Protein AF-I0H7P9-F1 (afdb_monomer_lite)

Structure (mmCIF, N/CA/C/O backbone):
data_AF-I0H7P9-F1
#
_entry.id   AF-I0H7P9-F1
#
loop_
_atom_site.group_PDB
_atom_site.id
_atom_site.type_symbol
_atom_site.label_atom_id
_atom_site.label_alt_id
_atom_site.label_comp_id
_atom_site.label_asym_id
_atom_site.label_entity_id
_atom_site.label_seq_id
_atom_site.pdbx_PDB_ins_code
_atom_site.Cartn_x
_atom_site.Cartn_y
_atom_site.Cartn_z
_atom_site.occupancy
_atom_site.B_iso_or_equiv
_atom_site.auth_seq_id
_atom_site.auth_comp_id
_atom_site.auth_asym_id
_atom_site.auth_atom_id
_atom_site.pdbx_PDB_model_num
ATOM 1 N N . MET A 1 1 ? 15.930 12.361 -21.858 1.00 50.81 1 MET A N 1
ATOM 2 C CA . MET A 1 1 ? 15.447 11.065 -21.322 1.00 50.81 1 MET A CA 1
ATOM 3 C C . MET A 1 1 ? 15.888 10.808 -19.876 1.00 50.81 1 MET A C 1
ATOM 5 O O . MET A 1 1 ? 15.038 10.403 -19.096 1.00 50.81 1 MET A O 1
ATOM 9 N N . ALA A 1 2 ? 17.124 11.136 -19.464 1.00 51.22 2 ALA A N 1
ATOM 10 C CA . ALA A 1 2 ? 17.590 10.957 -18.073 1.00 51.22 2 ALA A CA 1
ATOM 11 C C . ALA A 1 2 ? 16.755 11.695 -16.994 1.00 51.22 2 ALA A C 1
ATOM 13 O O . ALA A 1 2 ? 16.502 11.143 -15.928 1.00 51.22 2 ALA A O 1
ATOM 14 N N . GLY A 1 3 ? 16.242 12.899 -17.283 1.00 55.03 3 GLY A N 1
ATOM 15 C CA . GLY A 1 3 ? 15.388 13.641 -16.337 1.00 55.03 3 GLY A CA 1
ATOM 16 C C . GLY A 1 3 ? 13.999 13.027 -16.097 1.00 55.03 3 GLY A C 1
ATOM 17 O O . GLY A 1 3 ? 13.424 13.206 -15.029 1.00 55.03 3 GLY A O 1
ATOM 18 N N . PHE A 1 4 ? 13.469 12.261 -17.058 1.00 57.91 4 PHE A N 1
ATOM 19 C CA . PHE A 1 4 ? 12.133 11.655 -16.957 1.00 57.91 4 PHE A CA 1
ATOM 20 C C . PHE A 1 4 ? 12.149 10.377 -16.102 1.00 57.91 4 PHE A C 1
ATOM 22 O O . PHE A 1 4 ? 11.232 10.143 -15.317 1.00 57.91 4 PHE A O 1
ATOM 29 N N . MET A 1 5 ? 13.231 9.594 -16.194 1.00 57.56 5 MET A N 1
ATOM 30 C CA . MET A 1 5 ? 13.475 8.438 -15.320 1.00 57.56 5 MET A CA 1
ATOM 31 C C . MET A 1 5 ? 13.665 8.860 -13.855 1.00 57.56 5 MET A C 1
ATOM 33 O O . MET A 1 5 ? 13.068 8.255 -12.968 1.00 57.56 5 MET A O 1
ATOM 37 N N . GLY A 1 6 ? 14.401 9.949 -13.593 1.00 62.28 6 GLY A N 1
ATOM 38 C CA . GLY A 1 6 ? 14.565 10.482 -12.233 1.00 62.28 6 GLY A CA 1
ATOM 39 C C . GLY A 1 6 ? 13.256 10.980 -11.604 1.00 62.28 6 GLY A C 1
ATOM 40 O O . GLY A 1 6 ? 13.007 10.749 -10.422 1.00 62.28 6 GLY A O 1
ATOM 41 N N . PHE A 1 7 ? 12.384 11.609 -12.398 1.00 74.75 7 PHE A N 1
ATOM 42 C CA . PHE A 1 7 ? 11.068 12.076 -11.946 1.00 74.75 7 PHE A CA 1
ATOM 43 C C . PHE A 1 7 ? 10.116 10.919 -11.600 1.00 74.75 7 PHE A C 1
ATOM 45 O O . PHE A 1 7 ? 9.473 10.942 -10.550 1.00 74.75 7 PHE A O 1
ATOM 52 N N . MET A 1 8 ? 10.074 9.873 -12.434 1.00 72.19 8 MET A N 1
ATOM 53 C CA . MET A 1 8 ? 9.303 8.652 -12.156 1.00 72.19 8 MET A CA 1
ATOM 54 C C . MET A 1 8 ? 9.799 7.939 -10.889 1.00 72.19 8 MET A C 1
ATOM 56 O O . MET A 1 8 ? 8.985 7.512 -10.070 1.00 72.19 8 MET A O 1
ATOM 60 N N . GLY A 1 9 ? 11.119 7.875 -10.680 1.00 74.56 9 GLY A N 1
ATOM 61 C CA . GLY A 1 9 ? 11.713 7.327 -9.458 1.00 74.56 9 GLY A CA 1
ATOM 62 C C . GLY A 1 9 ? 11.268 8.071 -8.193 1.00 74.56 9 GLY A C 1
ATOM 63 O O . GLY A 1 9 ? 10.856 7.441 -7.220 1.00 74.56 9 GLY A O 1
ATOM 64 N N . TRP A 1 10 ? 11.260 9.407 -8.226 1.00 77.69 10 TRP A N 1
ATOM 65 C CA . TRP A 1 10 ? 10.774 10.234 -7.114 1.00 77.69 10 TRP A CA 1
ATOM 66 C C . TRP A 1 10 ? 9.287 10.028 -6.816 1.00 77.69 10 TRP A C 1
ATOM 68 O O . TRP A 1 10 ? 8.912 9.893 -5.650 1.00 77.69 10 TRP A O 1
ATOM 78 N N . ILE A 1 11 ? 8.439 9.951 -7.847 1.00 80.50 11 ILE A N 1
ATOM 79 C CA . ILE A 1 11 ? 7.006 9.668 -7.677 1.00 80.50 11 ILE A CA 1
ATOM 80 C C . ILE A 1 11 ? 6.802 8.301 -7.024 1.00 80.50 11 ILE A C 1
ATOM 82 O O . ILE A 1 11 ? 6.028 8.189 -6.074 1.00 80.50 11 ILE A O 1
ATOM 86 N N . ASN A 1 12 ? 7.517 7.275 -7.490 1.00 79.12 12 ASN A N 1
ATOM 87 C CA . ASN A 1 12 ? 7.419 5.928 -6.933 1.00 79.12 12 ASN A CA 1
ATOM 88 C C . ASN A 1 12 ? 7.907 5.867 -5.485 1.00 79.12 12 ASN A C 1
ATOM 90 O O . ASN A 1 12 ? 7.305 5.173 -4.668 1.00 79.12 12 ASN A O 1
ATOM 94 N N . LEU A 1 13 ? 8.949 6.625 -5.138 1.00 78.25 13 LEU A N 1
ATOM 95 C CA . LEU A 1 13 ? 9.443 6.720 -3.768 1.00 78.25 13 LEU A CA 1
ATOM 96 C C . LEU A 1 13 ? 8.404 7.370 -2.844 1.00 78.25 13 LEU A C 1
ATOM 98 O O . LEU A 1 13 ? 8.116 6.835 -1.774 1.00 78.25 13 LEU A O 1
ATOM 102 N N . VAL A 1 14 ? 7.775 8.464 -3.283 1.00 83.25 14 VAL A N 1
ATOM 103 C CA . VAL A 1 14 ? 6.682 9.115 -2.544 1.00 83.25 14 VAL A CA 1
ATOM 104 C C . VAL A 1 14 ? 5.469 8.186 -2.422 1.00 83.25 14 VAL A C 1
ATOM 106 O O . VAL A 1 14 ? 4.921 8.043 -1.329 1.00 83.25 14 VAL A O 1
ATOM 109 N N . MET A 1 15 ? 5.076 7.496 -3.498 1.00 80.81 15 MET A N 1
ATOM 110 C CA . MET A 1 15 ? 3.994 6.505 -3.470 1.00 80.81 15 MET A CA 1
ATOM 111 C C . MET A 1 15 ? 4.294 5.340 -2.526 1.00 80.81 15 MET A C 1
ATOM 113 O O . MET A 1 15 ? 3.399 4.898 -1.808 1.00 80.81 15 MET A O 1
ATOM 117 N N . SER A 1 16 ? 5.539 4.864 -2.498 1.00 77.50 16 SER A N 1
ATOM 118 C CA . SER A 1 16 ? 5.985 3.803 -1.595 1.00 77.50 16 SER A CA 1
ATOM 119 C C . SER A 1 16 ? 5.900 4.254 -0.139 1.00 77.50 16 SER A C 1
ATOM 121 O O . SER A 1 16 ? 5.336 3.545 0.695 1.00 77.50 16 SER A O 1
ATOM 123 N N . LEU A 1 17 ? 6.355 5.477 0.159 1.00 85.88 17 LEU A N 1
ATOM 124 C CA . LEU A 1 17 ? 6.283 6.058 1.498 1.00 85.88 17 LEU A CA 1
ATOM 125 C C . LEU A 1 17 ? 4.826 6.220 1.961 1.00 85.88 17 LEU A C 1
ATOM 127 O O . LEU A 1 17 ? 4.466 5.781 3.051 1.00 85.88 17 LEU A O 1
ATOM 131 N N . ILE A 1 18 ? 3.965 6.787 1.108 1.00 8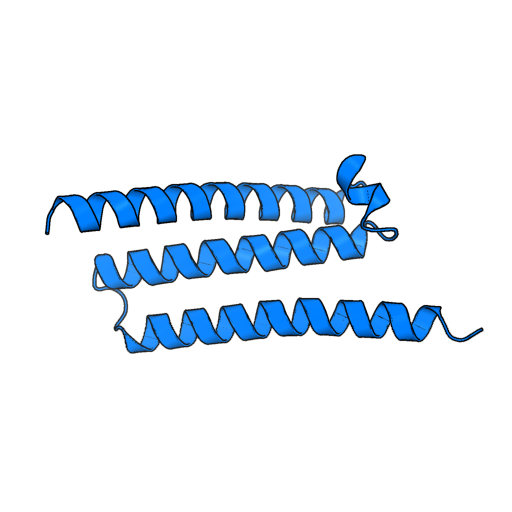3.81 18 ILE A N 1
ATOM 132 C CA . ILE A 1 18 ? 2.529 6.944 1.383 1.00 83.81 18 ILE A CA 1
ATOM 133 C C . ILE A 1 18 ? 1.866 5.575 1.560 1.00 83.81 18 ILE A C 1
ATOM 135 O O . ILE A 1 18 ? 1.059 5.397 2.477 1.00 83.81 18 ILE A O 1
ATOM 139 N N . GLY A 1 19 ? 2.214 4.609 0.708 1.00 82.06 19 GLY A N 1
ATOM 140 C CA . GLY A 1 19 ? 1.721 3.241 0.763 1.00 82.06 19 GLY A CA 1
ATOM 141 C C . GLY A 1 19 ? 2.077 2.572 2.086 1.00 82.06 19 GLY A C 1
ATOM 142 O O . GLY A 1 19 ? 1.183 2.131 2.803 1.00 82.06 19 GLY A O 1
ATOM 143 N N . ALA A 1 20 ? 3.357 2.587 2.461 1.00 81.69 20 ALA A N 1
ATOM 144 C CA . ALA A 1 20 ? 3.860 2.021 3.709 1.00 81.69 20 ALA A CA 1
ATOM 145 C C . ALA A 1 20 ? 3.246 2.699 4.944 1.00 81.69 20 ALA A C 1
ATOM 147 O O . ALA A 1 20 ? 2.777 2.011 5.851 1.00 81.69 20 ALA A O 1
ATOM 148 N N . CYS A 1 21 ? 3.174 4.035 4.968 1.00 84.69 21 CYS A N 1
ATOM 149 C CA . CYS A 1 21 ? 2.531 4.778 6.053 1.00 84.69 21 CYS A CA 1
ATOM 150 C C . CYS A 1 21 ? 1.045 4.423 6.187 1.00 84.69 21 CYS A C 1
ATOM 152 O O . CYS A 1 21 ? 0.572 4.175 7.296 1.00 84.69 21 CYS A O 1
ATOM 154 N N . SER A 1 22 ? 0.316 4.355 5.070 1.00 81.00 22 SER A N 1
ATOM 155 C CA . SER A 1 22 ? -1.108 3.995 5.062 1.00 81.00 22 SER A CA 1
ATOM 156 C C . SER A 1 22 ? -1.323 2.560 5.534 1.00 81.00 22 SER A C 1
ATOM 158 O O . SER A 1 22 ? -2.202 2.306 6.353 1.00 81.00 22 SER A O 1
ATOM 160 N N . LEU A 1 23 ? -0.476 1.630 5.095 1.00 81.25 23 LEU A N 1
ATOM 161 C CA . LEU A 1 23 ? -0.551 0.224 5.478 1.00 81.25 23 LEU A CA 1
ATOM 162 C C . LEU A 1 23 ? -0.260 0.047 6.975 1.00 81.25 23 LEU A C 1
ATOM 164 O O . LEU A 1 23 ? -1.009 -0.630 7.675 1.00 81.25 23 LEU A O 1
ATOM 168 N N . CYS A 1 24 ? 0.755 0.739 7.492 1.00 83.06 24 CYS A N 1
ATOM 169 C CA . CYS A 1 24 ? 1.115 0.712 8.907 1.00 83.06 24 CYS A CA 1
ATOM 170 C C . CYS A 1 24 ? 0.010 1.323 9.791 1.00 83.06 24 CYS A C 1
ATOM 172 O O . CYS A 1 24 ? -0.374 0.742 10.808 1.00 83.06 24 CYS A O 1
ATOM 174 N N . LEU A 1 25 ? -0.583 2.449 9.370 1.00 79.69 25 LEU A N 1
ATOM 175 C CA . LEU A 1 25 ? -1.743 3.046 10.042 1.00 79.69 25 LEU A CA 1
ATOM 176 C C . LEU A 1 25 ? -2.973 2.132 9.994 1.00 79.69 25 LEU A C 1
ATOM 178 O O . LEU A 1 25 ? -3.677 2.011 10.995 1.00 79.69 25 LEU A O 1
ATOM 182 N N . GLY A 1 26 ? -3.217 1.471 8.863 1.00 78.31 26 GLY A N 1
ATOM 183 C CA . GLY A 1 26 ? -4.318 0.531 8.694 1.00 78.31 26 GLY A CA 1
ATOM 184 C C . GLY A 1 26 ? -4.172 -0.718 9.568 1.00 78.31 26 GLY A C 1
ATOM 185 O O . GLY A 1 26 ? -5.124 -1.092 10.254 1.00 78.31 26 GLY A O 1
ATOM 186 N N . ILE A 1 27 ? -2.975 -1.316 9.620 1.00 80.12 27 ILE A N 1
ATOM 187 C CA . ILE A 1 27 ? -2.663 -2.448 10.509 1.00 80.12 27 ILE A CA 1
ATOM 188 C C . ILE A 1 27 ? -2.804 -2.022 11.967 1.00 80.12 27 ILE A C 1
ATOM 190 O O . ILE A 1 27 ? -3.441 -2.723 12.749 1.00 80.12 27 ILE A O 1
ATOM 194 N N . ARG A 1 28 ? -2.271 -0.854 12.344 1.00 78.25 28 ARG A N 1
ATOM 195 C CA . ARG A 1 28 ? -2.411 -0.331 13.706 1.00 78.25 28 ARG A CA 1
ATOM 196 C C . ARG A 1 28 ? -3.877 -0.122 14.075 1.00 78.25 28 ARG A C 1
ATOM 198 O O . ARG A 1 28 ? -4.272 -0.490 15.180 1.00 78.25 28 ARG A O 1
ATOM 205 N N . ALA A 1 29 ? -4.683 0.428 13.169 1.00 77.75 29 ALA A N 1
ATOM 206 C CA . ALA A 1 29 ? -6.115 0.616 13.378 1.00 77.75 29 ALA A CA 1
ATOM 207 C C . ALA A 1 29 ? -6.854 -0.720 13.551 1.00 77.75 29 ALA A C 1
ATOM 209 O O . ALA A 1 29 ? -7.716 -0.825 14.419 1.00 77.75 29 ALA A O 1
ATOM 210 N N . LEU A 1 30 ? -6.478 -1.751 12.786 1.00 76.62 30 LEU A N 1
ATOM 211 C CA . LEU A 1 30 ? -7.016 -3.108 12.917 1.00 76.62 30 LEU A CA 1
ATOM 212 C C . LEU A 1 30 ? -6.599 -3.788 14.227 1.00 76.62 30 LEU A C 1
ATOM 214 O O . LEU A 1 30 ? -7.433 -4.404 14.879 1.00 76.62 30 LEU A O 1
ATOM 218 N N . ALA A 1 31 ? -5.331 -3.662 14.620 1.00 76.69 31 ALA A N 1
ATOM 219 C CA . ALA A 1 31 ? -4.781 -4.318 15.804 1.00 76.69 31 ALA A CA 1
ATOM 220 C C . ALA A 1 31 ? -5.239 -3.662 17.115 1.00 76.69 31 ALA A C 1
ATOM 222 O O . ALA A 1 31 ? -5.448 -4.342 18.113 1.00 76.69 31 ALA A O 1
ATOM 223 N N . THR A 1 32 ? -5.387 -2.335 17.124 1.00 78.81 32 THR A N 1
ATOM 224 C CA . THR A 1 32 ? -5.719 -1.571 18.342 1.00 78.81 32 THR A CA 1
ATOM 225 C C . THR A 1 32 ? -7.172 -1.113 18.404 1.00 78.81 32 THR A C 1
ATOM 227 O O . THR A 1 32 ? -7.594 -0.586 19.431 1.00 78.81 32 THR A O 1
ATOM 230 N N . GLY A 1 33 ? -7.929 -1.251 17.310 1.00 70.06 33 GLY A N 1
ATOM 231 C CA . GLY A 1 33 ? -9.293 -0.730 17.190 1.00 70.06 33 GLY A CA 1
ATOM 232 C C . GLY A 1 33 ? -9.387 0.800 17.259 1.00 70.06 33 GLY A C 1
ATOM 233 O O . GLY A 1 33 ? -10.481 1.340 17.396 1.00 70.06 33 GLY A O 1
ATOM 234 N N . LYS A 1 34 ? -8.258 1.518 17.197 1.00 70.81 34 LYS A N 1
ATOM 235 C CA . LYS A 1 34 ? -8.185 2.976 17.353 1.00 70.81 34 LYS A CA 1
ATOM 236 C C . LYS A 1 34 ? -7.688 3.612 16.061 1.00 70.81 34 LYS A C 1
ATOM 238 O O . LYS A 1 34 ? -6.568 3.340 15.631 1.00 70.81 34 LYS A O 1
ATOM 243 N N . LEU A 1 35 ? -8.493 4.497 15.468 1.00 70.06 35 LEU A N 1
ATOM 244 C CA . LEU A 1 35 ? -8.034 5.381 14.392 1.00 70.06 35 LEU A CA 1
ATOM 245 C C . LEU A 1 35 ? -7.585 6.742 14.928 1.00 70.06 35 LEU A C 1
ATOM 247 O O . LEU A 1 35 ? -8.070 7.193 15.968 1.00 70.06 35 LEU A O 1
ATOM 251 N N . PRO A 1 36 ? -6.681 7.427 14.205 1.00 70.31 36 PRO A N 1
ATOM 252 C CA . PRO A 1 36 ? -6.363 8.823 14.467 1.00 70.31 36 PRO A CA 1
ATOM 253 C C . PRO A 1 36 ? -7.634 9.678 14.462 1.00 70.31 36 PRO A C 1
ATOM 255 O O . PRO A 1 36 ? -8.513 9.471 13.629 1.00 70.31 36 PRO A O 1
ATOM 258 N N . ARG A 1 37 ? -7.699 10.681 15.342 1.00 66.25 37 ARG A N 1
ATOM 259 C CA . ARG A 1 37 ? -8.895 11.513 15.583 1.00 66.25 37 ARG A CA 1
ATOM 260 C C . ARG A 1 37 ? -9.487 12.141 14.307 1.00 66.25 37 ARG A C 1
ATOM 262 O O . ARG A 1 37 ? -10.697 12.181 14.145 1.00 66.25 37 ARG A O 1
ATOM 269 N N . ARG A 1 38 ? -8.627 12.533 13.357 1.00 69.31 38 ARG A N 1
ATOM 270 C CA . ARG A 1 38 ? -9.037 13.054 12.035 1.00 69.31 38 ARG A CA 1
ATOM 271 C C . ARG A 1 38 ? -9.739 12.011 11.156 1.00 69.31 38 ARG A C 1
ATOM 273 O O . ARG A 1 38 ? -10.613 12.344 10.372 1.00 69.31 38 ARG A O 1
ATOM 280 N N . LEU A 1 39 ? -9.343 10.746 11.272 1.00 62.41 39 LEU A N 1
ATOM 281 C CA . LEU A 1 39 ? -9.910 9.639 10.505 1.00 62.41 39 LEU A CA 1
ATOM 282 C C . LEU A 1 39 ? -11.127 9.016 11.200 1.00 62.41 39 LEU A C 1
ATOM 284 O O . LEU A 1 39 ? -11.983 8.477 10.508 1.00 62.41 39 LEU A O 1
ATOM 288 N N . SER A 1 40 ? -11.243 9.106 12.530 1.00 61.69 40 SER A N 1
ATOM 289 C CA . SER A 1 40 ? -12.437 8.634 13.250 1.00 61.69 40 SER A CA 1
ATOM 290 C C . SER A 1 40 ? -13.678 9.490 12.983 1.00 61.69 40 SER A C 1
ATOM 292 O O . SER A 1 40 ? -14.791 8.985 13.059 1.00 61.69 40 SER A O 1
ATOM 294 N N . GLU A 1 41 ? -13.505 10.773 12.647 1.00 64.62 41 GLU A N 1
ATOM 295 C CA . GLU A 1 41 ? -14.616 11.639 12.216 1.00 64.62 41 GLU A CA 1
ATOM 296 C C . GLU A 1 41 ? -15.154 11.232 10.837 1.00 64.62 41 GLU A C 1
ATOM 298 O O . GLU A 1 41 ? -16.357 11.283 10.593 1.00 64.62 41 GLU A O 1
ATOM 303 N N . GLN A 1 42 ? -14.275 10.765 9.946 1.00 65.06 42 GLN A N 1
ATOM 304 C CA . GLN A 1 42 ? -14.642 10.335 8.596 1.00 65.06 42 GLN A CA 1
ATOM 305 C C . GLN A 1 42 ? -15.094 8.863 8.539 1.00 65.06 42 GLN A C 1
ATOM 307 O O . GLN A 1 42 ? -15.939 8.494 7.719 1.00 65.06 42 GLN A O 1
ATOM 312 N N . TYR A 1 43 ? -14.560 8.021 9.429 1.00 60.97 43 TYR A N 1
ATOM 313 C CA . TYR A 1 43 ? -14.888 6.605 9.564 1.00 60.97 43 TYR A CA 1
ATOM 314 C C . TYR A 1 43 ? -15.454 6.327 10.958 1.00 60.97 43 TYR A C 1
ATOM 316 O O . TYR A 1 43 ? -14.714 6.107 11.913 1.00 60.97 43 TYR A O 1
ATOM 324 N N . ARG A 1 44 ? -16.791 6.262 11.042 1.00 60.34 44 ARG A N 1
ATOM 325 C CA . ARG A 1 44 ? -17.540 5.897 12.261 1.00 60.34 44 ARG A CA 1
ATOM 326 C C . ARG A 1 44 ? -17.143 4.531 12.836 1.00 60.34 44 ARG A C 1
ATOM 328 O O . ARG A 1 44 ? -17.311 4.302 14.026 1.00 60.34 44 ARG A O 1
ATOM 335 N N . ASP A 1 45 ? -16.646 3.635 11.982 1.00 70.38 45 ASP A N 1
ATOM 336 C CA . ASP A 1 45 ? -16.216 2.286 12.344 1.00 70.38 45 ASP A CA 1
ATOM 337 C C . ASP A 1 45 ? -14.697 2.146 12.124 1.00 70.38 45 ASP A C 1
ATOM 339 O O . ASP A 1 45 ? -14.232 2.203 10.971 1.00 70.38 45 ASP A O 1
ATOM 343 N N . PRO A 1 46 ? -13.901 1.982 13.198 1.00 65.69 46 PRO A N 1
ATOM 344 C CA . PRO A 1 46 ? -12.455 2.001 13.095 1.00 65.69 46 PRO A CA 1
ATOM 345 C C . PRO A 1 46 ? -11.878 0.799 12.335 1.00 65.69 46 PRO A C 1
ATOM 347 O O . PRO A 1 46 ? -10.832 0.877 11.689 1.00 65.69 46 PRO A O 1
ATOM 350 N N . VAL A 1 47 ? -12.594 -0.320 12.327 1.00 69.75 47 VAL A N 1
ATOM 351 C CA . VAL A 1 47 ? -12.181 -1.506 11.573 1.00 69.75 47 VAL A CA 1
ATOM 352 C C . VAL A 1 47 ? -12.344 -1.260 10.072 1.00 69.75 47 VAL A C 1
ATOM 354 O O . VAL A 1 47 ? -11.498 -1.667 9.274 1.00 69.75 47 VAL A O 1
ATOM 357 N N . ALA A 1 48 ? -13.397 -0.543 9.671 1.00 67.56 48 ALA A N 1
ATOM 358 C CA . ALA A 1 48 ? -13.631 -0.200 8.274 1.00 67.56 48 ALA A CA 1
ATOM 359 C C . ALA A 1 48 ? -12.572 0.777 7.739 1.00 67.56 48 ALA A C 1
ATOM 361 O O . ALA A 1 48 ? -12.024 0.540 6.662 1.00 67.56 48 ALA A O 1
ATOM 362 N N . GLY A 1 49 ? -12.242 1.826 8.503 1.00 69.69 49 GLY A N 1
ATOM 363 C CA . GLY A 1 49 ? -11.180 2.772 8.140 1.00 69.69 49 GLY A CA 1
ATOM 364 C C . GLY A 1 49 ? -9.806 2.100 8.042 1.00 69.69 49 GLY A C 1
ATOM 365 O O . GLY A 1 49 ? -9.064 2.343 7.091 1.00 69.69 49 GLY A O 1
ATOM 366 N N . GLY A 1 50 ? -9.503 1.183 8.969 1.00 74.50 50 GLY A N 1
ATOM 367 C CA . GLY A 1 50 ? -8.276 0.386 8.940 1.00 74.50 50 GLY A CA 1
ATOM 368 C C . GLY A 1 50 ? -8.161 -0.487 7.688 1.00 74.50 50 GLY A C 1
ATOM 369 O O . GLY A 1 50 ? -7.139 -0.445 7.008 1.00 74.50 50 GLY A O 1
ATOM 370 N N . ARG A 1 51 ? -9.228 -1.213 7.319 1.00 75.81 51 ARG A N 1
ATOM 371 C CA . ARG A 1 51 ? -9.256 -2.045 6.097 1.00 75.81 51 ARG A CA 1
ATOM 372 C C . ARG A 1 51 ? -9.003 -1.237 4.828 1.00 75.81 51 ARG A C 1
ATOM 374 O O . ARG A 1 51 ? -8.255 -1.694 3.969 1.00 75.81 51 ARG A O 1
ATOM 381 N N . TYR A 1 52 ? -9.579 -0.041 4.722 1.00 75.38 52 TYR A N 1
ATOM 382 C CA . TYR A 1 52 ? -9.315 0.845 3.589 1.00 75.38 52 TYR A CA 1
ATOM 383 C C . TYR A 1 52 ? -7.873 1.310 3.515 1.00 75.38 52 TYR A C 1
ATOM 385 O O . TYR A 1 52 ? -7.285 1.272 2.442 1.00 75.38 52 TYR A O 1
ATOM 393 N N . LEU A 1 53 ? -7.309 1.743 4.643 1.00 77.75 53 LEU A N 1
ATOM 394 C CA . LEU A 1 53 ? -5.922 2.193 4.717 1.00 77.75 53 LEU A CA 1
ATOM 395 C C . LEU A 1 53 ? -4.948 1.072 4.342 1.00 77.75 53 LEU A C 1
ATOM 397 O O . LEU A 1 53 ? -4.005 1.315 3.592 1.00 77.75 53 LEU A O 1
ATOM 401 N N . VAL A 1 54 ? -5.216 -0.162 4.789 1.00 80.31 54 VAL A N 1
ATOM 402 C CA . VAL A 1 54 ? -4.446 -1.343 4.372 1.00 80.31 54 VAL A CA 1
ATOM 403 C C . VAL A 1 54 ? -4.611 -1.609 2.877 1.00 80.31 54 VAL A C 1
ATOM 405 O O . VAL A 1 54 ? -3.609 -1.768 2.189 1.00 80.31 54 VAL A O 1
ATOM 408 N N . GLY A 1 55 ? -5.842 -1.625 2.357 1.00 78.06 55 GLY A N 1
ATOM 409 C CA . GLY A 1 55 ? -6.102 -1.878 0.936 1.00 78.06 55 GLY A CA 1
ATOM 410 C C . GLY A 1 55 ? -5.463 -0.831 0.019 1.00 78.06 55 GLY A C 1
ATOM 411 O O . GLY A 1 55 ? -4.826 -1.177 -0.973 1.00 78.06 55 GLY A O 1
ATOM 412 N N . PHE A 1 56 ? -5.562 0.446 0.389 1.00 78.81 56 PHE A N 1
ATOM 413 C CA . PHE A 1 56 ? -4.925 1.552 -0.321 1.00 78.81 56 PHE A CA 1
ATOM 414 C C . PHE A 1 56 ? -3.395 1.490 -0.231 1.00 78.81 56 PHE A C 1
ATOM 416 O O . PHE A 1 56 ? -2.706 1.651 -1.237 1.00 78.81 56 PHE A O 1
ATOM 423 N N . GLY A 1 57 ? -2.854 1.199 0.955 1.00 79.44 57 GLY A N 1
ATOM 424 C CA . GLY A 1 57 ? -1.419 1.015 1.141 1.00 79.44 57 GLY A CA 1
ATOM 425 C C . GLY A 1 57 ? -0.868 -0.123 0.283 1.00 79.44 57 GLY A C 1
ATOM 426 O O . GLY A 1 57 ? 0.149 0.041 -0.390 1.00 79.44 57 GLY A O 1
ATOM 427 N N . LEU A 1 58 ? -1.578 -1.253 0.251 1.00 80.19 58 LEU A N 1
ATOM 428 C CA . LEU A 1 58 ? -1.212 -2.424 -0.542 1.00 80.19 58 LEU A CA 1
ATOM 429 C C . LEU A 1 58 ? -1.271 -2.129 -2.046 1.00 80.19 58 LEU A C 1
ATOM 431 O O . LEU A 1 58 ? -0.374 -2.536 -2.778 1.00 80.19 58 LEU A O 1
ATOM 435 N N . PHE A 1 59 ? -2.277 -1.375 -2.498 1.00 79.25 59 PHE A N 1
ATOM 436 C CA . PHE A 1 59 ? -2.382 -0.907 -3.882 1.00 79.25 59 PHE A CA 1
ATOM 437 C C . PHE A 1 59 ? -1.162 -0.077 -4.303 1.00 79.25 59 PHE A C 1
ATOM 439 O O . PHE A 1 59 ? -0.543 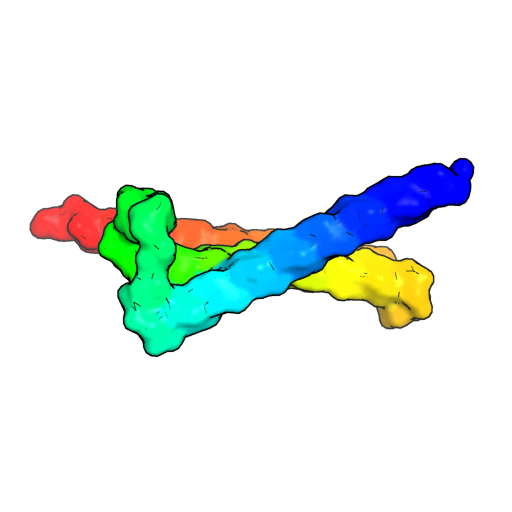-0.364 -5.329 1.00 79.25 59 PHE A O 1
ATOM 446 N N . CYS A 1 60 ? -0.789 0.923 -3.497 1.00 78.62 60 CYS A N 1
ATOM 447 C CA . CYS A 1 60 ? 0.378 1.762 -3.773 1.00 78.62 60 CYS A CA 1
ATOM 448 C C . CYS A 1 60 ? 1.673 0.943 -3.805 1.00 78.62 60 CYS A C 1
ATOM 450 O O . CYS A 1 60 ? 2.476 1.109 -4.719 1.00 78.62 60 CYS A O 1
ATOM 452 N N . LEU A 1 61 ? 1.868 0.021 -2.857 1.00 78.19 61 LEU A N 1
ATOM 453 C CA . LEU A 1 61 ? 3.061 -0.828 -2.839 1.00 78.19 61 LEU A CA 1
ATOM 454 C C . LEU A 1 61 ? 3.118 -1.772 -4.047 1.00 78.19 61 LEU A C 1
ATOM 456 O O . LEU A 1 61 ? 4.178 -1.909 -4.649 1.00 78.19 61 LEU A O 1
ATOM 460 N N . LEU A 1 62 ? 1.993 -2.368 -4.454 1.00 79.19 62 LEU A N 1
ATOM 461 C CA . LEU A 1 62 ? 1.927 -3.226 -5.643 1.00 79.19 62 LEU A CA 1
ATOM 462 C C . LEU A 1 62 ? 2.269 -2.468 -6.932 1.00 79.19 62 LEU A C 1
ATOM 464 O O . LEU A 1 62 ? 2.954 -3.017 -7.791 1.00 79.19 62 LEU A O 1
ATOM 468 N N . GLN A 1 63 ? 1.850 -1.206 -7.059 1.00 75.81 63 GLN A N 1
ATOM 469 C CA . GLN A 1 63 ? 2.237 -0.345 -8.184 1.00 75.81 63 GLN A CA 1
ATOM 470 C C . GLN A 1 63 ? 3.752 -0.106 -8.230 1.00 75.81 63 GLN A C 1
ATOM 472 O O . GLN A 1 63 ? 4.363 -0.252 -9.289 1.00 75.81 63 GLN A O 1
ATOM 477 N N . VAL A 1 64 ? 4.367 0.203 -7.084 1.00 79.12 64 VAL A N 1
ATOM 478 C CA . VAL A 1 64 ? 5.817 0.440 -6.983 1.00 79.12 64 VAL A CA 1
ATOM 479 C C . VAL A 1 64 ? 6.595 -0.849 -7.267 1.00 79.12 64 VAL A C 1
ATOM 481 O O . VAL A 1 64 ? 7.536 -0.828 -8.055 1.00 79.12 64 VAL A O 1
ATOM 484 N N . VAL A 1 65 ? 6.173 -1.989 -6.709 1.00 79.94 65 VAL A N 1
ATOM 485 C CA . VAL A 1 65 ? 6.785 -3.304 -6.974 1.00 79.94 65 VAL A CA 1
ATOM 486 C C . VAL A 1 65 ? 6.640 -3.699 -8.445 1.00 79.94 65 VAL A C 1
ATOM 488 O O . VAL A 1 65 ? 7.598 -4.180 -9.046 1.00 79.94 65 VAL A O 1
ATOM 491 N N . GLY A 1 66 ? 5.476 -3.459 -9.052 1.00 77.31 66 GLY A N 1
ATOM 492 C CA . GLY A 1 66 ? 5.245 -3.712 -10.473 1.00 77.31 66 GLY A CA 1
ATOM 493 C C . GLY A 1 66 ? 6.096 -2.822 -11.383 1.00 77.31 66 GLY A C 1
ATOM 494 O O . GLY A 1 66 ? 6.562 -3.285 -12.420 1.00 77.31 66 GLY A O 1
ATOM 495 N N . TYR A 1 67 ? 6.333 -1.564 -10.997 1.00 74.75 67 TYR A N 1
ATOM 496 C CA . TYR A 1 67 ? 7.241 -0.669 -11.715 1.00 74.75 67 TYR A CA 1
ATOM 497 C C . TYR A 1 67 ? 8.699 -1.125 -11.588 1.00 74.75 67 TYR A C 1
ATOM 499 O O . TYR A 1 67 ? 9.349 -1.343 -12.609 1.00 74.75 67 TYR A O 1
ATOM 507 N N . LEU A 1 68 ? 9.180 -1.342 -10.358 1.00 75.12 68 LEU A N 1
ATOM 508 C CA . LEU A 1 68 ? 10.548 -1.797 -10.087 1.00 75.12 68 LEU A CA 1
ATOM 509 C C . LEU A 1 68 ? 10.830 -3.129 -10.785 1.00 75.12 68 LEU A C 1
ATOM 511 O O . LEU A 1 68 ? 11.866 -3.288 -11.415 1.00 75.12 68 LEU A O 1
ATOM 515 N N . GLY A 1 69 ? 9.900 -4.082 -10.738 1.00 76.94 69 GLY A N 1
ATOM 516 C CA . GLY A 1 69 ? 10.106 -5.374 -11.381 1.00 76.94 69 GLY A CA 1
ATOM 517 C C . GLY A 1 69 ? 10.159 -5.305 -12.912 1.00 76.94 69 GLY A C 1
ATOM 518 O O . GLY A 1 69 ? 10.861 -6.107 -13.517 1.00 76.94 69 GLY A O 1
ATOM 519 N N . VAL A 1 70 ? 9.504 -4.331 -13.554 1.00 77.50 70 VAL A N 1
ATOM 520 C CA . VAL A 1 70 ? 9.711 -4.071 -14.993 1.00 77.50 70 VAL A CA 1
ATOM 521 C C . VAL A 1 70 ? 11.060 -3.396 -15.241 1.00 77.50 70 VAL A C 1
ATOM 523 O O . VAL A 1 70 ? 11.757 -3.762 -16.182 1.00 77.50 70 VAL A O 1
ATOM 526 N N . GLU A 1 71 ? 11.447 -2.442 -14.395 1.00 76.06 71 GLU A N 1
ATOM 527 C CA . GLU A 1 71 ? 12.713 -1.709 -14.517 1.00 76.06 71 GLU A CA 1
ATOM 528 C C . GLU A 1 71 ? 13.941 -2.617 -14.334 1.00 76.06 71 GLU A C 1
ATOM 530 O O . GLU A 1 71 ? 14.908 -2.502 -15.082 1.00 76.06 71 GLU A O 1
ATOM 535 N N . PHE A 1 72 ? 13.871 -3.585 -13.416 1.00 78.75 72 PHE A N 1
ATOM 536 C CA . PHE A 1 72 ? 14.902 -4.608 -13.210 1.00 78.75 72 PHE A CA 1
ATOM 537 C C . PHE A 1 72 ? 14.805 -5.797 -14.184 1.00 78.75 72 PHE A C 1
ATOM 539 O O . PHE A 1 72 ? 15.576 -6.745 -14.061 1.00 78.75 72 PHE A O 1
ATOM 546 N N . GLY A 1 73 ? 13.859 -5.789 -15.131 1.00 76.88 73 GLY A N 1
ATOM 547 C CA . GLY A 1 73 ? 13.675 -6.873 -16.105 1.00 76.88 73 GLY A CA 1
ATOM 548 C C . GLY A 1 73 ? 13.138 -8.189 -15.520 1.00 76.88 73 GLY A C 1
ATOM 549 O O . GLY A 1 73 ? 13.139 -9.207 -16.206 1.00 76.88 73 GLY A O 1
ATOM 550 N N . LEU A 1 74 ? 12.662 -8.180 -14.271 1.00 73.56 74 LEU A N 1
ATOM 551 C CA . LEU A 1 74 ? 12.047 -9.331 -13.596 1.00 73.56 74 LEU A CA 1
ATOM 552 C C . LEU A 1 74 ? 10.644 -9.640 -14.142 1.00 73.56 74 LEU A C 1
ATOM 554 O O . LEU A 1 74 ? 10.199 -10.785 -14.105 1.00 73.56 74 LEU A O 1
ATOM 558 N N . PHE A 1 75 ? 9.941 -8.623 -14.648 1.00 75.38 75 PHE A N 1
ATOM 559 C CA . PHE A 1 75 ? 8.577 -8.726 -15.158 1.00 75.38 75 PHE A CA 1
ATOM 560 C C . PHE A 1 75 ? 8.445 -8.126 -16.559 1.00 75.38 75 PHE A C 1
ATOM 562 O O . PHE A 1 7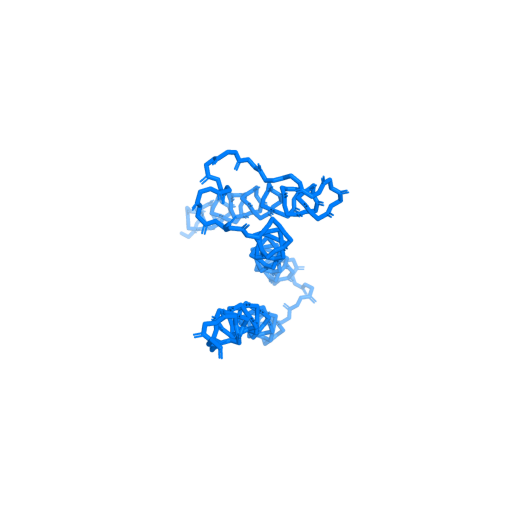5 ? 8.975 -7.057 -16.856 1.00 75.38 75 PHE A O 1
ATOM 569 N N . GLY A 1 76 ? 7.654 -8.777 -17.415 1.00 73.06 76 GLY A N 1
ATOM 570 C CA . GLY A 1 76 ? 7.208 -8.187 -18.677 1.00 73.06 76 GLY A CA 1
ATOM 571 C C . GLY A 1 76 ? 6.125 -7.120 -18.464 1.00 73.06 76 GLY A C 1
ATOM 572 O O . GLY A 1 76 ? 5.395 -7.145 -17.472 1.00 73.06 76 GLY A O 1
ATOM 573 N N . SER A 1 77 ? 5.953 -6.216 -19.435 1.00 73.06 77 SER A N 1
ATOM 574 C CA . SER A 1 77 ? 4.918 -5.159 -19.413 1.00 73.06 77 SER A CA 1
ATOM 575 C C . SER A 1 77 ? 3.498 -5.702 -19.148 1.00 73.06 77 SER A C 1
ATOM 577 O O . SER A 1 77 ? 2.708 -5.092 -18.426 1.00 73.06 77 SER A O 1
ATOM 579 N N . LEU A 1 78 ? 3.205 -6.911 -19.644 1.00 73.44 78 LEU A N 1
ATOM 580 C CA . LEU A 1 78 ? 1.953 -7.639 -19.397 1.00 73.44 78 LEU A CA 1
ATOM 581 C C . LEU A 1 78 ? 1.722 -7.965 -17.915 1.00 73.44 78 LEU A C 1
ATOM 583 O O . LEU A 1 78 ? 0.610 -7.809 -17.416 1.00 73.44 78 LEU A O 1
ATOM 587 N N . VAL A 1 79 ? 2.771 -8.377 -17.200 1.00 74.81 79 VAL A N 1
ATOM 588 C CA . VAL A 1 79 ? 2.692 -8.729 -15.775 1.00 74.81 79 VAL A CA 1
ATOM 589 C C . VAL A 1 79 ? 2.426 -7.480 -14.938 1.00 74.81 79 VAL A C 1
ATOM 591 O O . VAL A 1 79 ? 1.595 -7.513 -14.035 1.00 74.81 79 VAL A O 1
ATOM 594 N N . ARG A 1 80 ? 3.035 -6.341 -15.289 1.00 72.19 80 ARG A N 1
ATOM 595 C CA . ARG A 1 80 ? 2.713 -5.049 -14.665 1.00 72.19 80 ARG A CA 1
ATOM 596 C C . ARG A 1 80 ? 1.254 -4.658 -14.889 1.00 72.19 80 ARG A C 1
ATOM 598 O O . ARG A 1 80 ? 0.597 -4.229 -13.945 1.00 72.19 80 ARG A O 1
ATOM 605 N N . GLY A 1 81 ? 0.744 -4.835 -16.108 1.00 70.06 81 GLY A N 1
ATOM 606 C CA . GLY A 1 81 ? -0.670 -4.617 -16.414 1.00 70.06 81 GLY A CA 1
ATOM 607 C C . GLY A 1 81 ? -1.580 -5.479 -15.537 1.00 70.06 81 GLY A C 1
ATOM 608 O O . GLY A 1 81 ? -2.494 -4.956 -14.905 1.00 70.06 81 GLY A O 1
ATOM 609 N N . ALA A 1 82 ? -1.273 -6.773 -15.418 1.00 75.69 82 ALA A N 1
ATOM 610 C CA . ALA A 1 82 ? -2.010 -7.689 -14.554 1.00 75.69 82 ALA A CA 1
ATOM 611 C C . ALA A 1 82 ? -1.966 -7.258 -13.080 1.00 75.69 82 ALA A C 1
ATOM 613 O O . ALA A 1 82 ? -3.012 -7.227 -12.441 1.00 75.69 82 ALA A O 1
ATOM 614 N N . ILE A 1 83 ? -0.802 -6.851 -12.557 1.00 75.94 83 ILE A N 1
ATOM 615 C CA . ILE A 1 83 ? -0.652 -6.349 -11.180 1.00 75.94 83 ILE A CA 1
ATOM 616 C C . ILE A 1 83 ? -1.508 -5.098 -10.955 1.00 75.94 83 ILE A C 1
ATOM 618 O O . ILE A 1 83 ? -2.206 -5.015 -9.947 1.00 75.94 83 ILE A O 1
ATOM 622 N N . VAL A 1 84 ? -1.503 -4.145 -11.892 1.00 73.25 84 VAL A N 1
ATOM 623 C CA . VAL A 1 84 ? -2.304 -2.914 -11.788 1.00 73.25 84 VAL A CA 1
ATOM 624 C C . VAL A 1 84 ? -3.798 -3.228 -11.821 1.00 73.25 84 VAL A C 1
ATOM 626 O O . VAL A 1 84 ? -4.547 -2.690 -11.008 1.00 73.25 84 VAL A O 1
ATOM 629 N N . VAL A 1 85 ? -4.234 -4.124 -12.711 1.00 78.88 85 VAL A N 1
ATOM 630 C CA . VAL A 1 85 ? -5.634 -4.563 -12.788 1.00 78.88 85 VAL A CA 1
ATOM 631 C C . VAL A 1 85 ? -6.041 -5.284 -11.505 1.00 78.88 85 VAL A C 1
ATOM 633 O O . VAL A 1 85 ? -7.086 -4.968 -10.942 1.00 78.88 85 VAL A O 1
ATOM 636 N N . LEU A 1 86 ? -5.207 -6.192 -10.988 1.00 74.19 86 LEU A N 1
ATOM 637 C CA . LEU A 1 86 ? -5.475 -6.902 -9.736 1.00 74.19 86 LEU A CA 1
ATOM 638 C C . LEU A 1 86 ? -5.592 -5.926 -8.562 1.00 74.19 86 LEU A C 1
ATOM 640 O O . LEU A 1 86 ? -6.512 -6.022 -7.750 1.00 74.19 86 LEU A O 1
ATOM 644 N N . ALA A 1 87 ? -4.681 -4.955 -8.498 1.00 71.31 87 ALA A N 1
ATOM 645 C CA . ALA A 1 87 ? -4.672 -3.923 -7.476 1.00 71.31 87 ALA A CA 1
ATOM 646 C C . ALA A 1 87 ?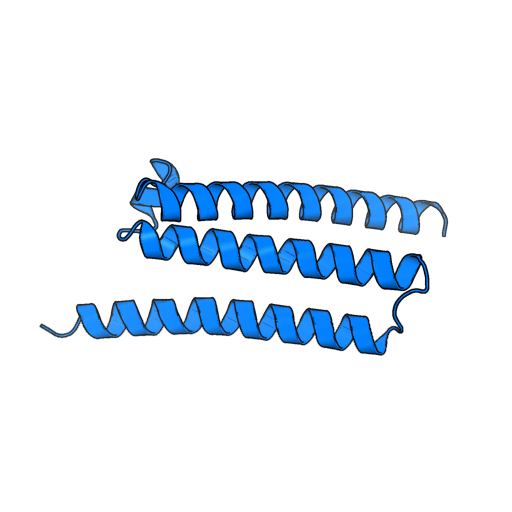 -5.927 -3.035 -7.588 1.00 71.31 87 ALA A C 1
ATOM 648 O O . ALA A 1 87 ? -6.559 -2.727 -6.577 1.00 71.31 87 ALA A O 1
ATOM 649 N N . PHE A 1 88 ? -6.342 -2.679 -8.806 1.00 73.81 88 PHE A N 1
ATOM 650 C CA . PHE A 1 88 ? -7.563 -1.913 -9.048 1.00 73.81 88 PHE A CA 1
ATOM 651 C C . PHE A 1 88 ? -8.820 -2.688 -8.635 1.00 73.81 88 PHE A C 1
ATOM 653 O O . PHE A 1 88 ? -9.696 -2.130 -7.977 1.00 73.81 88 PHE A O 1
ATOM 660 N N . VAL A 1 89 ? -8.890 -3.984 -8.950 1.00 78.50 89 VAL A N 1
ATOM 661 C CA . VAL A 1 89 ? -9.983 -4.867 -8.520 1.00 78.50 89 VAL A CA 1
ATOM 662 C C . VAL A 1 89 ? -10.027 -4.961 -6.996 1.00 78.50 89 VAL A C 1
ATOM 664 O O . VAL A 1 89 ? -11.095 -4.802 -6.412 1.00 78.50 89 VAL A O 1
ATOM 667 N N . LEU A 1 90 ? -8.883 -5.133 -6.329 1.00 71.88 90 LEU A N 1
ATOM 668 C CA . LEU A 1 90 ? -8.801 -5.140 -4.864 1.00 71.88 90 LEU A CA 1
ATOM 669 C C . LEU A 1 90 ? -9.277 -3.813 -4.256 1.00 71.88 90 LEU A C 1
ATOM 671 O O . LEU A 1 90 ? -10.058 -3.818 -3.300 1.00 71.88 90 LEU A O 1
ATOM 675 N N . ALA A 1 91 ? -8.871 -2.677 -4.827 1.00 67.81 91 ALA A N 1
ATOM 676 C CA . ALA A 1 91 ? -9.333 -1.361 -4.397 1.00 67.81 91 ALA A CA 1
ATOM 677 C C . ALA A 1 91 ? -10.853 -1.206 -4.595 1.00 67.81 91 ALA A C 1
ATOM 679 O O . ALA A 1 91 ? -11.560 -0.817 -3.664 1.00 67.81 91 ALA A O 1
ATOM 680 N N . ALA A 1 92 ? -11.377 -1.589 -5.763 1.00 69.38 92 ALA A N 1
ATOM 681 C CA . ALA A 1 92 ? -12.802 -1.532 -6.080 1.00 69.38 92 ALA A CA 1
ATOM 682 C C . ALA A 1 92 ? -13.642 -2.437 -5.164 1.00 69.38 92 ALA A C 1
ATOM 684 O O . ALA A 1 92 ? -14.684 -2.009 -4.669 1.00 69.38 92 ALA A O 1
ATOM 685 N N . VAL A 1 93 ? -13.176 -3.655 -4.875 1.00 72.12 93 VAL A N 1
ATOM 686 C CA . VAL A 1 93 ? -13.825 -4.586 -3.937 1.00 72.12 93 VAL A CA 1
ATOM 687 C C . VAL A 1 93 ? -13.839 -4.006 -2.525 1.00 72.12 93 VAL A C 1
ATOM 689 O O . VAL A 1 93 ? -14.872 -4.054 -1.856 1.00 72.12 93 VAL A O 1
ATOM 692 N N . THR A 1 94 ? -12.736 -3.394 -2.086 1.00 65.44 94 THR A N 1
ATOM 693 C CA . THR A 1 94 ? -12.659 -2.719 -0.780 1.00 65.44 94 THR A CA 1
ATOM 694 C C . THR A 1 94 ? -13.677 -1.574 -0.692 1.00 65.44 94 THR A C 1
ATOM 696 O O . THR A 1 94 ? -14.380 -1.446 0.314 1.00 65.44 94 THR A O 1
ATOM 699 N N . VAL A 1 95 ? -13.833 -0.800 -1.774 1.00 65.38 95 VAL A N 1
ATOM 700 C CA . VAL A 1 95 ? -14.826 0.282 -1.880 1.00 65.38 95 VAL A CA 1
ATOM 701 C C . VAL A 1 95 ? -16.265 -0.247 -1.856 1.00 65.38 95 VAL A C 1
ATOM 703 O O . VAL A 1 95 ? -17.106 0.235 -1.088 1.00 65.38 95 VAL A O 1
ATOM 706 N N . LEU A 1 96 ? -16.558 -1.265 -2.669 1.00 68.25 96 LEU A N 1
ATOM 707 C CA . LEU A 1 96 ? -17.881 -1.884 -2.785 1.00 68.25 96 LEU A CA 1
ATOM 708 C C . LEU A 1 96 ? -18.335 -2.534 -1.474 1.00 68.25 96 LEU A C 1
ATOM 710 O O . LEU A 1 96 ? -19.483 -2.351 -1.064 1.00 68.25 96 LEU A O 1
ATOM 714 N N . LEU A 1 97 ? -17.438 -3.242 -0.781 1.00 64.44 97 LEU A N 1
ATOM 715 C CA . LEU A 1 97 ? -17.733 -3.872 0.509 1.00 64.44 97 LEU A CA 1
ATOM 716 C C . LEU A 1 97 ? -18.103 -2.845 1.585 1.00 64.44 97 LEU A C 1
ATOM 718 O O . LEU A 1 97 ? -18.973 -3.108 2.417 1.00 64.44 97 LEU A O 1
ATOM 722 N N . HIS A 1 98 ? -17.492 -1.661 1.566 1.00 62.19 98 HIS A N 1
ATOM 723 C CA . HIS A 1 98 ? -17.871 -0.605 2.499 1.00 62.19 98 HIS A CA 1
ATOM 724 C C . HIS A 1 98 ? -19.214 0.039 2.163 1.00 62.19 98 HIS A C 1
ATOM 726 O O . HIS A 1 98 ? -19.986 0.319 3.079 1.00 62.19 98 HIS A O 1
ATOM 732 N N . ARG A 1 99 ? -19.503 0.270 0.872 1.00 58.53 99 ARG A N 1
ATOM 733 C CA . ARG A 1 99 ? -20.814 0.785 0.450 1.00 58.53 99 ARG A CA 1
ATOM 734 C C . ARG A 1 99 ? -21.930 -0.169 0.867 1.00 58.53 99 ARG A C 1
ATOM 736 O O . ARG A 1 99 ? -22.847 0.265 1.554 1.00 58.53 99 ARG A O 1
ATOM 743 N N . ARG A 1 100 ? -21.776 -1.474 0.606 1.00 56.16 100 ARG A N 1
ATOM 744 C CA . ARG A 1 100 ? -22.747 -2.490 1.050 1.00 56.16 100 ARG A CA 1
ATOM 745 C C . ARG A 1 100 ? -22.987 -2.471 2.558 1.00 56.16 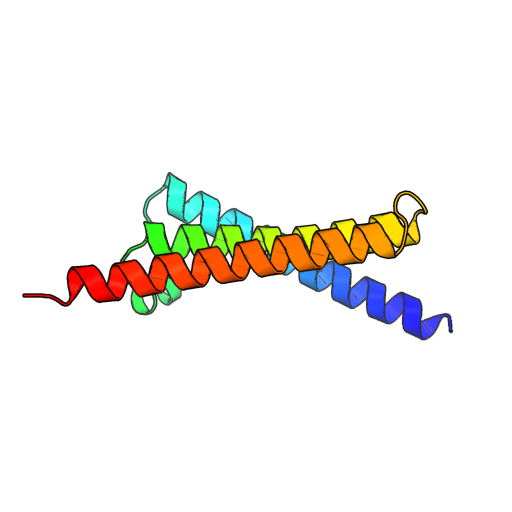100 ARG A C 1
ATOM 747 O O . ARG A 1 100 ? -24.117 -2.664 2.984 1.00 56.16 100 ARG A O 1
ATOM 754 N N . ARG A 1 101 ? -21.955 -2.239 3.378 1.00 52.53 101 ARG A N 1
ATOM 755 C CA . ARG A 1 101 ? -22.140 -2.129 4.834 1.00 52.53 101 ARG A CA 1
ATOM 756 C C . ARG A 1 101 ? -22.950 -0.900 5.232 1.00 52.53 101 ARG A C 1
ATOM 758 O O . ARG A 1 101 ? -23.777 -1.024 6.123 1.00 52.53 101 ARG A O 1
ATOM 765 N N . ARG A 1 102 ? -22.752 0.253 4.582 1.00 52.62 102 ARG A N 1
ATOM 766 C CA . ARG A 1 102 ? -23.569 1.4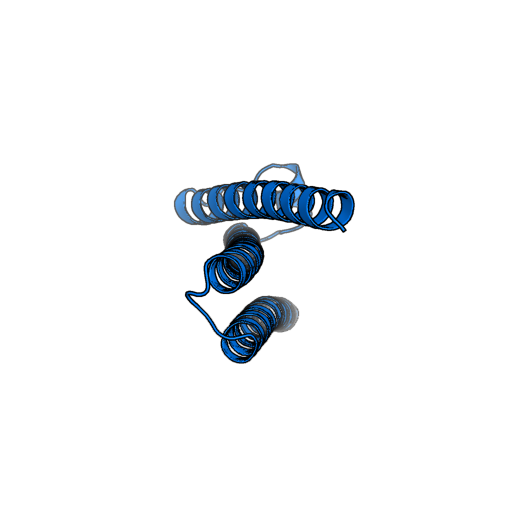49 4.858 1.00 52.62 102 ARG A CA 1
ATOM 767 C C . ARG A 1 102 ? -25.043 1.233 4.515 1.00 52.62 102 ARG A C 1
ATOM 769 O O . ARG A 1 102 ? -25.885 1.726 5.253 1.00 52.62 102 ARG A O 1
ATOM 776 N N . ASP A 1 103 ? -25.330 0.476 3.458 1.00 52.56 103 ASP A N 1
ATOM 777 C CA . ASP A 1 103 ? -26.704 0.193 3.017 1.00 52.56 103 ASP A CA 1
ATOM 778 C C . ASP A 1 103 ? -27.433 -0.835 3.901 1.00 52.56 103 ASP A C 1
ATOM 780 O O . ASP A 1 103 ? -28.658 -0.823 3.986 1.00 52.56 103 ASP A O 1
ATOM 784 N N . VAL A 1 104 ? -26.704 -1.731 4.576 1.00 51.78 104 VAL A N 1
ATOM 785 C CA . VAL A 1 104 ? -27.304 -2.705 5.509 1.00 51.78 104 VAL A CA 1
ATOM 786 C C . VAL A 1 104 ? -27.623 -2.063 6.861 1.00 51.78 104 VAL A C 1
ATOM 788 O O . VAL A 1 104 ? -28.651 -2.379 7.447 1.00 51.78 104 VAL A O 1
ATOM 791 N N . THR A 1 105 ? -26.797 -1.132 7.345 1.00 50.97 105 THR A N 1
ATOM 792 C CA . THR A 1 105 ? -27.023 -0.453 8.637 1.00 50.97 105 THR A CA 1
ATOM 793 C C . THR A 1 105 ? -28.031 0.705 8.556 1.00 50.97 105 THR A C 1
ATOM 795 O O . THR A 1 105 ? -28.357 1.297 9.579 1.00 50.97 105 THR A O 1
ATOM 798 N N . SER A 1 106 ? -28.504 1.068 7.359 1.00 49.22 106 SER A N 1
ATOM 799 C CA . SER A 1 106 ? -29.485 2.142 7.135 1.00 49.22 106 SER A CA 1
ATOM 800 C C . SER A 1 106 ? -30.916 1.645 6.916 1.00 49.22 106 SER A C 1
ATOM 802 O O . SER A 1 106 ? -31.812 2.467 6.724 1.00 49.22 106 SER A O 1
ATOM 804 N N . ARG A 1 107 ? -31.153 0.327 6.957 1.00 40.16 107 ARG A N 1
ATOM 805 C CA . ARG A 1 107 ? -32.513 -0.214 7.034 1.00 40.16 107 ARG A CA 1
ATOM 806 C C . ARG A 1 107 ? -32.941 -0.262 8.509 1.00 40.16 107 ARG A C 1
ATOM 808 O O . ARG A 1 107 ? -32.281 -0.978 9.263 1.00 40.16 107 ARG A O 1
ATOM 815 N N . PRO A 1 108 ? -33.943 0.542 8.912 1.00 50.22 108 PRO A N 1
ATOM 816 C CA . PRO A 1 108 ? -34.483 0.545 10.269 1.00 50.22 108 PRO A CA 1
ATOM 817 C C . PRO A 1 108 ? -35.172 -0.777 10.619 1.00 50.22 108 PRO A C 1
ATOM 819 O O . PRO A 1 108 ? -35.628 -1.476 9.682 1.00 50.22 108 PRO A O 1
#

Secondary structure (DSSP, 8-state):
-HHHHHHHHHHHHHHHHHHHHHHHHHHHHHHHS---HHHHHH-SSHHHHHHHHHHHHHHHHHHHHHHHHHHTTSS-HHHHHHHHHHHHHHHHHHHHHHHHHHHHTT--

Foldseek 3Di:
DVVVVVVVVVVLVVLLVQLVVLLVQLVCLCVVVDHDPVVCVVPVGSNLSSLLSNLSSVLSNLLSVLVVCVVVVVDDPVVSVVSNVVSVVSNVVSVVVVVVVVVVVPPD

Organism: Actinoplanes missouriensis (strain ATCC 14538 / DSM 43046 / CBS 188.64 / JCM 3121 / NBRC 102363 / NCIMB 12654 / NRRL B-3342 / UNCC 431) (NCBI:txid512565)

Sequence (108 aa):
MAGFMGFMGWINLVMSLIGACSLCLGIRALATGKLPRRLSEQYRDPVAGGRYLVGFGLFCLLQVVGYLGVEFGLFGSLVRGAIVVLAFVLAAVTVLLHRRRRDVTSRP

pLDDT: mean 71.39, std 9.51, range [40.16, 85.88]

Radius of gyration: 16.64 Å; chains: 1; bounding box: 52×23×40 Å